Protein AF-A0A949Q7I9-F1 (afdb_monomer)

Sequence (80 aa):
MPSEFDLITRYFAKPTPQAILGPGDDCALLAPSPGMELAVTTDMLVAGVHFFPDTDPAQLGWKALAVNLSDLAAMGAKPR

Structure (mmCIF, N/CA/C/O backbone):
data_AF-A0A949Q7I9-F1
#
_entry.id   AF-A0A949Q7I9-F1
#
loop_
_atom_site.group_PDB
_atom_site.id
_atom_site.type_symbol
_atom_site.label_atom_id
_atom_site.label_alt_id
_atom_site.label_comp_id
_atom_site.label_asym_id
_atom_site.label_entity_id
_atom_site.label_seq_id
_atom_site.pdbx_PDB_ins_code
_atom_site.Cartn_x
_atom_site.Cartn_y
_atom_site.Cartn_z
_atom_site.occupancy
_atom_site.B_iso_or_equiv
_atom_site.auth_seq_id
_atom_site.auth_comp_id
_atom_site.auth_asym_id
_atom_site.auth_atom_id
_atom_site.pdbx_PDB_model_num
ATOM 1 N N . MET A 1 1 ? 22.411 -9.701 6.263 1.00 82.56 1 MET A N 1
ATOM 2 C CA . MET A 1 1 ? 21.717 -8.396 6.271 1.00 82.56 1 MET A CA 1
ATOM 3 C C . MET A 1 1 ? 20.406 -8.580 7.017 1.00 82.56 1 MET A C 1
ATOM 5 O O . MET A 1 1 ? 19.856 -9.667 6.884 1.00 82.56 1 MET A O 1
ATOM 9 N N . PRO A 1 2 ? 19.959 -7.610 7.832 1.00 88.94 2 PRO A N 1
ATOM 10 C CA . PRO A 1 2 ? 18.636 -7.676 8.456 1.00 88.94 2 PRO A CA 1
ATOM 11 C C . PRO A 1 2 ? 17.546 -7.711 7.376 1.00 88.94 2 PRO A C 1
ATOM 13 O O . PRO A 1 2 ? 17.724 -7.105 6.317 1.00 88.94 2 PRO A O 1
ATOM 16 N N . SER A 1 3 ? 16.457 -8.436 7.633 1.00 94.50 3 SER A N 1
ATOM 17 C CA . SER A 1 3 ? 15.264 -8.404 6.783 1.00 94.50 3 SER A CA 1
ATOM 18 C C . SER A 1 3 ? 14.534 -7.064 6.917 1.00 94.50 3 SER A C 1
ATOM 20 O O . SER A 1 3 ? 14.798 -6.286 7.836 1.00 94.50 3 SER A O 1
ATOM 22 N N . GLU A 1 4 ? 13.595 -6.792 6.012 1.00 91.25 4 GLU A N 1
ATOM 23 C CA . GLU A 1 4 ? 12.712 -5.629 6.130 1.00 91.25 4 GLU A CA 1
ATOM 24 C C . GLU A 1 4 ? 11.953 -5.633 7.464 1.00 91.25 4 GLU A C 1
ATOM 26 O O . GLU A 1 4 ? 11.974 -4.637 8.187 1.00 91.25 4 GLU A O 1
ATOM 31 N N . PHE A 1 5 ? 11.380 -6.778 7.846 1.00 91.00 5 PHE A N 1
ATOM 32 C CA . PHE A 1 5 ? 10.670 -6.924 9.116 1.00 91.00 5 PHE A CA 1
ATOM 33 C C . PHE A 1 5 ? 11.573 -6.642 10.322 1.00 91.00 5 PHE A C 1
ATOM 35 O O . PHE A 1 5 ? 11.162 -5.922 11.231 1.00 91.00 5 PHE A O 1
ATOM 42 N N . ASP A 1 6 ? 12.831 -7.101 10.303 1.00 93.88 6 ASP A N 1
ATOM 43 C CA . ASP A 1 6 ? 13.790 -6.794 11.375 1.00 93.88 6 ASP A CA 1
ATOM 44 C C . ASP A 1 6 ? 14.030 -5.280 11.509 1.00 93.88 6 ASP A C 1
ATOM 46 O O . ASP A 1 6 ? 14.161 -4.756 12.619 1.00 93.88 6 ASP A O 1
ATOM 50 N N . LEU A 1 7 ? 14.092 -4.559 10.384 1.00 94.44 7 LEU A N 1
ATOM 51 C CA . LEU A 1 7 ? 14.268 -3.106 10.369 1.00 94.44 7 LEU A CA 1
ATOM 52 C C . LEU A 1 7 ? 13.012 -2.378 10.868 1.00 94.44 7 LEU A C 1
ATOM 54 O O . LEU A 1 7 ? 13.139 -1.452 11.675 1.00 94.44 7 LEU A O 1
ATOM 58 N N . ILE A 1 8 ? 11.820 -2.813 10.447 1.00 92.00 8 ILE A N 1
ATOM 59 C CA . ILE A 1 8 ? 10.531 -2.281 10.914 1.00 92.00 8 ILE A CA 1
ATOM 60 C C . ILE A 1 8 ? 10.428 -2.427 12.429 1.00 92.00 8 ILE A C 1
ATOM 62 O O . ILE A 1 8 ? 10.243 -1.433 13.135 1.00 92.00 8 ILE A O 1
ATOM 66 N N . THR A 1 9 ? 10.627 -3.637 12.951 1.00 91.50 9 THR A N 1
ATOM 67 C CA . THR A 1 9 ? 10.541 -3.897 14.390 1.00 91.50 9 THR A CA 1
ATOM 68 C C . THR A 1 9 ? 11.564 -3.079 15.172 1.00 91.50 9 THR A C 1
ATOM 70 O O . THR A 1 9 ? 11.234 -2.492 16.202 1.00 91.50 9 THR A O 1
ATOM 73 N N . ARG A 1 10 ? 12.805 -2.986 14.682 1.00 93.06 10 ARG A N 1
ATOM 74 C CA . ARG A 1 10 ? 13.881 -2.295 15.400 1.00 93.06 10 ARG A CA 1
ATOM 75 C C . ARG A 1 10 ? 13.708 -0.779 15.453 1.00 93.06 10 ARG A C 1
ATOM 77 O O . ARG A 1 10 ? 14.063 -0.171 16.463 1.00 93.06 10 ARG A O 1
ATOM 84 N N . TYR A 1 11 ? 13.244 -0.158 14.371 1.00 93.31 11 TYR A N 1
ATOM 85 C CA . TYR A 1 11 ? 13.288 1.302 14.230 1.00 93.31 11 TYR A CA 1
ATOM 86 C C . TYR A 1 11 ? 11.909 1.972 14.215 1.00 93.31 11 TYR A C 1
ATOM 88 O O . TYR A 1 11 ? 11.801 3.131 14.632 1.00 93.31 11 TYR A O 1
ATOM 96 N N . PHE A 1 12 ? 10.866 1.259 13.785 1.00 90.75 12 PHE A N 1
ATOM 97 C CA . PHE A 1 12 ? 9.565 1.841 13.445 1.00 90.75 12 PHE A CA 1
ATOM 98 C C . PHE A 1 12 ? 8.387 1.291 14.266 1.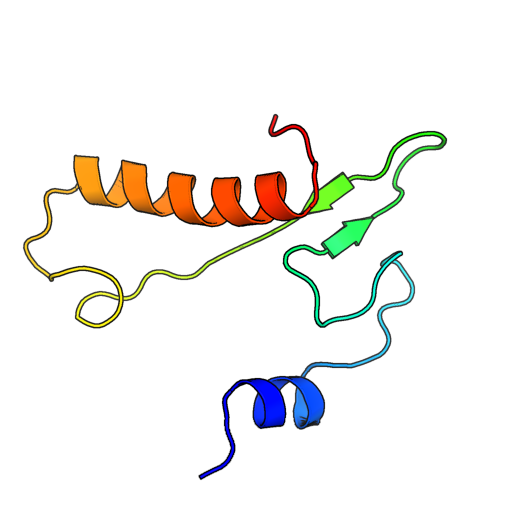00 90.75 12 PHE A C 1
ATOM 100 O O . PHE A 1 12 ? 7.390 1.996 14.407 1.00 90.75 12 PHE A O 1
ATOM 107 N N . ALA A 1 13 ? 8.505 0.115 14.893 1.00 88.88 13 ALA A N 1
ATOM 108 C CA . ALA A 1 13 ? 7.458 -0.487 15.730 1.00 88.88 13 ALA A CA 1
ATOM 109 C C . ALA A 1 13 ? 7.335 0.159 17.129 1.00 88.88 13 ALA A C 1
ATOM 111 O O . ALA A 1 13 ? 7.481 -0.490 18.165 1.00 88.88 13 ALA A O 1
ATOM 112 N N . LYS A 1 14 ? 7.106 1.474 17.173 1.00 85.88 14 LYS A N 1
ATOM 113 C CA . LYS A 1 14 ? 6.929 2.235 18.417 1.00 85.88 14 LYS A CA 1
ATOM 114 C C . LYS A 1 14 ? 5.456 2.253 18.844 1.00 85.88 14 LYS A C 1
ATOM 116 O O . LYS A 1 14 ? 4.583 2.280 17.976 1.00 85.88 14 LYS A O 1
ATOM 121 N N . PRO A 1 15 ? 5.159 2.321 20.157 1.00 83.69 15 PRO A N 1
ATOM 122 C CA . PRO A 1 15 ? 3.790 2.473 20.639 1.00 83.69 15 PRO A CA 1
ATOM 123 C C . PRO A 1 15 ? 3.094 3.678 19.998 1.00 83.69 15 PRO A C 1
ATOM 125 O O . PRO A 1 15 ? 3.646 4.779 19.979 1.00 83.69 15 PRO A O 1
ATOM 128 N N . THR A 1 16 ? 1.882 3.465 19.488 1.00 84.69 16 THR A N 1
ATOM 129 C CA . THR A 1 16 ? 1.091 4.475 18.772 1.00 84.69 16 THR A CA 1
ATOM 130 C C . THR A 1 16 ? -0.234 4.680 19.518 1.00 84.69 16 THR A C 1
ATOM 132 O O . THR A 1 16 ? -1.197 3.972 19.250 1.00 84.69 16 THR A O 1
ATOM 135 N N . PRO A 1 17 ? -0.317 5.614 20.489 1.00 83.06 17 PRO A N 1
ATOM 136 C CA . PRO A 1 17 ? -1.429 5.660 2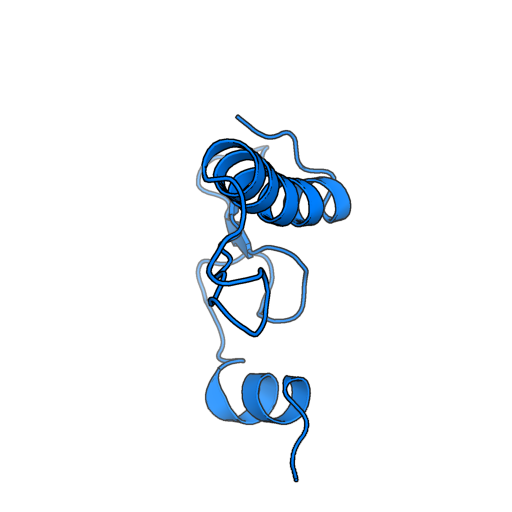1.452 1.00 83.06 17 PRO A CA 1
ATOM 137 C C . PRO A 1 17 ? -2.831 5.858 20.859 1.00 83.06 17 PRO A C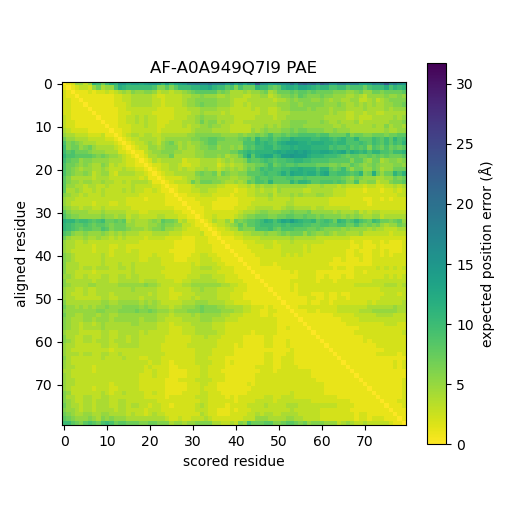 1
ATOM 139 O O . PRO A 1 17 ? -3.818 5.586 21.531 1.00 83.06 17 PRO A O 1
ATOM 142 N N . GLN A 1 18 ? -2.922 6.387 19.639 1.00 82.31 18 GLN A N 1
ATOM 143 C CA . GLN A 1 18 ? -4.189 6.656 18.951 1.00 82.31 18 GLN A CA 1
ATOM 144 C C . GLN A 1 18 ? -4.607 5.529 17.998 1.00 82.31 18 GLN A C 1
ATOM 146 O O . GLN A 1 18 ? -5.727 5.556 17.489 1.00 82.31 18 GLN A O 1
ATOM 151 N N . ALA A 1 19 ? -3.718 4.568 17.737 1.00 85.50 19 ALA A N 1
ATOM 152 C CA . ALA A 1 19 ? -4.024 3.416 16.909 1.00 85.50 19 ALA A CA 1
ATOM 153 C C . ALA A 1 19 ? -4.602 2.300 17.782 1.00 85.50 19 ALA A C 1
ATOM 155 O O . ALA A 1 19 ? -4.109 2.029 18.876 1.00 85.50 19 ALA A O 1
ATOM 156 N N . ILE A 1 20 ? -5.650 1.653 17.284 1.00 86.62 20 ILE A N 1
ATOM 157 C CA . ILE A 1 20 ? -6.260 0.480 17.920 1.00 86.62 20 ILE A CA 1
ATOM 158 C C . ILE A 1 20 ? -5.322 -0.722 17.790 1.00 86.62 20 ILE A C 1
ATOM 160 O O . ILE A 1 20 ? -5.217 -1.543 18.699 1.00 86.62 20 ILE A O 1
ATOM 164 N N . LEU A 1 21 ? -4.605 -0.780 16.665 1.00 84.06 21 LEU A N 1
ATOM 165 C CA . LEU A 1 21 ? -3.644 -1.814 16.332 1.00 84.06 21 LEU A CA 1
ATOM 166 C C . LEU A 1 21 ? -2.253 -1.204 16.149 1.00 84.06 21 LEU A C 1
ATOM 168 O O . LEU A 1 21 ? -2.094 -0.173 15.493 1.00 84.06 21 LEU A O 1
ATOM 172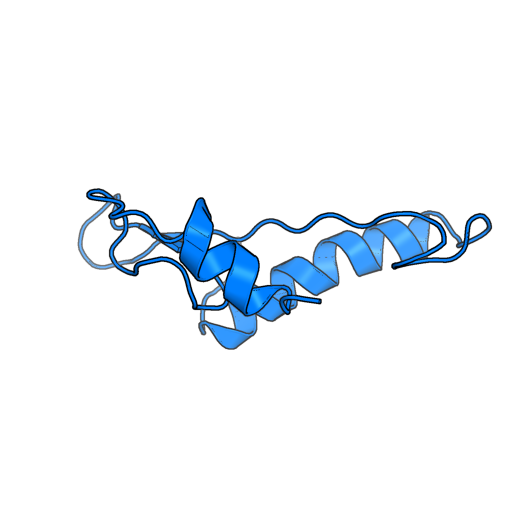 N N . GLY A 1 22 ? -1.250 -1.829 16.765 1.00 77.81 22 GLY A N 1
ATOM 173 C CA . GLY 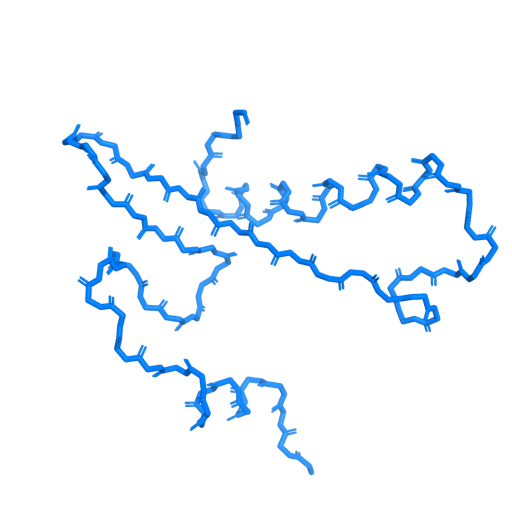A 1 22 ? 0.146 -1.433 16.596 1.00 77.81 22 GLY A CA 1
ATOM 174 C C . GLY A 1 22 ? 0.712 -1.832 15.225 1.00 77.81 22 GLY A C 1
ATOM 175 O O . GLY A 1 22 ? 0.055 -2.540 14.466 1.00 77.81 22 GLY A O 1
ATOM 176 N N . PRO A 1 23 ? 1.947 -1.413 14.901 1.00 85.31 23 PRO A N 1
ATOM 177 C CA . PRO A 1 23 ? 2.605 -1.786 13.649 1.00 85.31 23 PRO A CA 1
ATOM 178 C C . PRO A 1 23 ? 2.756 -3.307 13.496 1.00 85.31 23 PRO A C 1
ATOM 180 O O . PRO A 1 23 ? 3.196 -3.968 14.440 1.00 85.31 23 PRO A O 1
ATOM 183 N N . GLY A 1 24 ? 2.461 -3.841 12.306 1.00 84.00 24 GLY A N 1
ATOM 184 C CA . GLY A 1 24 ? 2.652 -5.262 11.980 1.00 84.00 24 GLY A CA 1
ATOM 185 C C . GLY A 1 24 ? 1.496 -5.942 11.244 1.00 84.00 24 GLY A C 1
ATOM 186 O O . GLY A 1 24 ? 1.627 -7.118 10.924 1.00 84.00 24 GLY A O 1
ATOM 187 N N . ASP A 1 25 ? 0.405 -5.226 10.987 1.00 90.31 25 ASP A N 1
ATOM 188 C CA . ASP A 1 25 ? -0.730 -5.699 10.187 1.00 90.31 25 ASP A CA 1
ATOM 189 C C . ASP A 1 25 ? -0.833 -4.915 8.867 1.00 90.31 25 ASP A C 1
ATOM 191 O O . ASP A 1 25 ? -0.099 -3.940 8.672 1.00 90.31 25 ASP A O 1
ATOM 195 N N . ASP A 1 26 ? -1.749 -5.312 7.983 1.00 92.81 26 ASP A N 1
ATOM 196 C CA . ASP A 1 26 ? -1.843 -4.780 6.614 1.00 92.81 26 ASP A CA 1
ATOM 197 C C . ASP A 1 26 ? -2.340 -3.321 6.560 1.00 92.81 26 ASP A C 1
ATOM 199 O O . ASP A 1 26 ? -2.078 -2.595 5.603 1.00 92.81 26 ASP A O 1
ATOM 203 N N . CYS A 1 27 ? -3.038 -2.836 7.594 1.00 92.94 27 CYS A N 1
ATOM 204 C CA . CYS A 1 27 ? -3.392 -1.419 7.705 1.00 92.94 27 CYS A CA 1
ATOM 205 C C . CYS A 1 27 ? -3.474 -0.935 9.160 1.00 92.94 27 CYS A C 1
ATOM 207 O O . CYS A 1 27 ? -3.618 -1.718 10.100 1.00 92.94 27 CYS A O 1
ATOM 209 N N . ALA A 1 28 ? -3.439 0.384 9.351 1.00 93.44 28 ALA A N 1
ATOM 210 C CA . ALA A 1 28 ? -3.698 0.999 10.646 1.00 93.44 28 ALA A CA 1
ATOM 211 C C . ALA A 1 28 ? -5.207 1.125 10.905 1.00 93.44 28 ALA A C 1
ATOM 213 O O . ALA A 1 28 ? -5.957 1.560 10.031 1.00 93.44 28 ALA A O 1
ATOM 214 N N . LEU A 1 29 ? -5.636 0.833 12.135 1.00 93.69 29 LEU 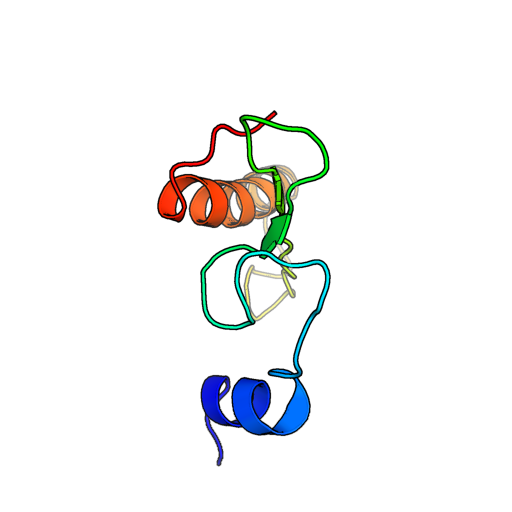A N 1
ATOM 215 C CA . LEU A 1 29 ? -7.019 1.009 12.587 1.00 93.69 29 LEU A CA 1
ATOM 216 C C . LEU A 1 29 ? -7.122 2.179 13.572 1.00 93.69 29 LEU A C 1
ATOM 218 O O . LEU A 1 29 ? -6.418 2.225 14.584 1.00 93.69 29 LEU A O 1
ATOM 222 N N . LEU A 1 30 ? -8.014 3.124 13.277 1.00 91.88 30 LEU A N 1
ATOM 223 C CA . LEU A 1 30 ? -8.315 4.303 14.095 1.00 91.88 30 LEU A CA 1
ATOM 224 C C . LEU A 1 30 ? -9.793 4.288 14.512 1.00 91.88 30 LEU A C 1
ATOM 226 O O . LEU A 1 30 ? -10.645 3.907 13.718 1.00 91.88 30 LEU A O 1
ATOM 230 N N . ALA A 1 31 ? -10.139 4.776 15.707 1.00 92.19 31 ALA A N 1
ATOM 231 C CA . ALA A 1 31 ? -11.536 4.896 16.163 1.00 92.19 31 ALA A CA 1
ATOM 232 C C . ALA A 1 31 ? -11.956 6.371 16.322 1.00 92.19 31 ALA A C 1
ATOM 234 O O . ALA A 1 31 ? -12.133 6.848 17.444 1.00 92.19 31 ALA A O 1
ATOM 235 N N . PRO A 1 32 ? -12.122 7.136 15.225 1.00 88.56 32 PRO A N 1
ATOM 236 C CA . PRO A 1 32 ? -12.533 8.538 15.314 1.00 88.56 32 PRO A CA 1
ATOM 237 C C . PRO A 1 32 ? -13.997 8.711 15.753 1.00 88.56 32 PRO A C 1
ATOM 239 O O . PRO A 1 32 ? -14.411 9.818 16.096 1.00 88.56 32 PRO A O 1
ATOM 242 N N . SER A 1 33 ? -14.821 7.660 15.702 1.00 86.62 33 SER A N 1
ATOM 243 C CA . SER A 1 33 ? -16.230 7.696 16.108 1.00 86.62 33 SER A CA 1
ATOM 244 C C . SER A 1 33 ? -16.677 6.345 16.674 1.00 86.62 33 SER A C 1
ATOM 246 O O . SER A 1 33 ? -16.170 5.315 16.234 1.00 86.62 33 SER A O 1
ATOM 248 N N . PRO A 1 34 ? -17.632 6.310 17.622 1.00 90.06 34 PRO A N 1
ATOM 249 C CA . PRO A 1 34 ? -18.113 5.054 18.189 1.00 90.06 34 PRO A CA 1
ATOM 250 C C . PRO A 1 34 ? -18.756 4.133 17.145 1.00 90.06 34 PRO A C 1
ATOM 252 O O . PRO A 1 34 ? -19.476 4.588 16.258 1.00 90.06 34 PRO A O 1
ATOM 255 N N . GLY A 1 35 ? -18.552 2.825 17.310 1.00 92.56 35 GLY A N 1
ATOM 256 C CA . GLY A 1 35 ? -19.246 1.783 16.548 1.00 92.56 35 GLY A CA 1
ATOM 257 C C . GLY A 1 35 ? -18.627 1.419 15.197 1.00 92.56 35 GLY A C 1
ATOM 258 O O . GLY A 1 35 ? -19.112 0.482 14.574 1.00 92.56 35 GLY A O 1
ATOM 259 N N . MET A 1 36 ? -17.572 2.112 14.756 1.00 91.88 36 MET A N 1
ATOM 260 C CA . MET A 1 36 ? -16.808 1.775 13.551 1.00 91.88 36 MET A CA 1
ATOM 261 C C . MET A 1 36 ? -15.329 2.117 13.730 1.00 91.88 36 MET A C 1
ATOM 263 O O . MET A 1 36 ? -14.980 3.079 14.413 1.00 91.88 36 MET A O 1
ATOM 267 N N . GLU A 1 37 ? -14.479 1.381 13.025 1.00 94.12 37 GLU A N 1
ATOM 268 C CA . GLU A 1 37 ? -13.055 1.675 12.900 1.00 94.12 37 GLU A CA 1
ATOM 269 C C . GLU A 1 37 ? -12.752 2.168 11.479 1.00 94.12 37 GLU 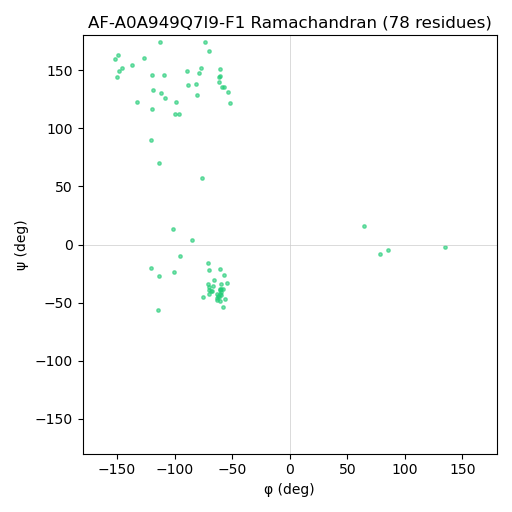A C 1
ATOM 271 O O . GLU A 1 37 ? -13.399 1.782 10.499 1.00 94.12 37 GLU A O 1
ATOM 276 N N . LEU A 1 38 ? -11.792 3.079 11.374 1.00 94.06 38 LEU A N 1
ATOM 277 C CA . LEU A 1 38 ? -11.257 3.597 10.128 1.00 94.06 38 LEU A CA 1
ATOM 278 C C . LEU A 1 38 ? -9.944 2.874 9.827 1.00 94.06 38 LEU A C 1
ATOM 280 O O . LEU A 1 38 ? -8.953 3.085 10.524 1.00 94.06 38 LEU A O 1
ATOM 284 N N . ALA A 1 39 ? -9.961 2.065 8.771 1.00 95.25 39 ALA A N 1
ATOM 285 C CA . ALA A 1 39 ? -8.785 1.436 8.187 1.00 95.25 39 ALA A CA 1
ATOM 286 C C . ALA A 1 39 ? -8.043 2.418 7.273 1.00 95.25 39 ALA A C 1
ATOM 288 O O . ALA A 1 39 ? -8.654 3.037 6.397 1.00 95.25 39 ALA A O 1
ATOM 289 N N . VAL A 1 40 ? -6.735 2.563 7.482 1.00 94.62 40 VAL A N 1
ATOM 290 C CA . VAL A 1 40 ? -5.860 3.457 6.716 1.00 94.62 40 VAL A CA 1
ATOM 291 C C . VAL A 1 40 ? -4.608 2.693 6.304 1.00 94.62 40 VAL A C 1
ATOM 293 O O . VAL A 1 40 ? -3.876 2.193 7.154 1.00 94.62 40 VAL A O 1
ATOM 296 N N . THR A 1 41 ? -4.347 2.641 5.002 1.00 95.69 41 THR A N 1
ATOM 297 C CA . THR A 1 41 ? -3.112 2.102 4.417 1.00 95.69 41 THR A CA 1
ATOM 298 C C . THR A 1 41 ? -2.488 3.142 3.485 1.00 95.69 41 THR A C 1
ATOM 300 O O . THR A 1 41 ? -3.149 4.096 3.061 1.00 95.69 41 THR A O 1
ATOM 303 N N . THR A 1 42 ? -1.204 2.977 3.206 1.00 95.62 42 THR A N 1
ATOM 304 C CA . THR A 1 42 ? -0.467 3.730 2.198 1.00 95.62 42 THR A CA 1
ATOM 305 C C . THR A 1 42 ? 0.639 2.847 1.648 1.00 95.62 42 THR A C 1
ATOM 307 O O . THR A 1 42 ? 1.296 2.140 2.406 1.00 95.62 42 THR A O 1
ATOM 310 N N . ASP A 1 43 ? 0.915 2.980 0.354 1.00 96.38 43 ASP A N 1
ATOM 311 C CA . ASP A 1 43 ? 1.982 2.229 -0.304 1.00 96.38 43 ASP A CA 1
ATOM 312 C C . ASP A 1 43 ? 2.804 3.114 -1.256 1.00 96.38 43 ASP A C 1
ATOM 314 O O . ASP A 1 43 ? 2.322 4.136 -1.760 1.00 96.38 43 ASP A O 1
ATOM 318 N N . MET A 1 44 ? 4.061 2.735 -1.492 1.00 96.50 44 MET A N 1
ATOM 319 C CA . MET A 1 44 ? 4.993 3.444 -2.370 1.00 96.50 44 MET A CA 1
ATOM 320 C C . MET A 1 44 ? 5.446 2.549 -3.525 1.00 96.50 44 MET A C 1
ATOM 322 O O . MET A 1 44 ? 6.200 1.599 -3.344 1.00 96.50 44 MET A O 1
ATOM 326 N N . LEU A 1 45 ? 5.104 2.942 -4.754 1.00 98.06 45 LEU A N 1
ATOM 327 C CA . LEU A 1 45 ? 5.565 2.259 -5.961 1.00 98.06 45 LEU A CA 1
ATOM 328 C C . LEU A 1 45 ? 6.759 2.984 -6.596 1.00 98.06 45 LEU A C 1
ATOM 330 O O . LEU A 1 45 ? 6.678 4.144 -6.993 1.00 98.06 45 LEU A O 1
ATOM 334 N N . VAL A 1 46 ? 7.865 2.257 -6.744 1.00 98.00 46 VAL A N 1
ATOM 335 C CA . VAL A 1 46 ? 9.144 2.736 -7.305 1.00 98.00 46 VAL A CA 1
ATOM 336 C C . VAL A 1 46 ? 9.428 2.075 -8.657 1.00 98.00 46 VAL A C 1
ATOM 338 O O . VAL A 1 46 ? 9.373 0.846 -8.769 1.00 98.00 46 VAL A O 1
ATOM 341 N N . ALA A 1 47 ? 9.764 2.876 -9.673 1.00 98.19 47 ALA A N 1
ATOM 342 C CA . ALA A 1 47 ? 10.131 2.391 -11.006 1.00 98.19 47 ALA A CA 1
ATOM 343 C C . ALA A 1 47 ? 11.389 1.505 -10.961 1.00 98.19 47 ALA A C 1
ATOM 345 O O . ALA A 1 47 ? 12.336 1.789 -10.232 1.00 98.19 47 ALA A O 1
ATOM 346 N N . GLY A 1 48 ? 11.402 0.425 -11.741 1.00 97.62 48 GLY A N 1
ATOM 347 C CA . GLY A 1 48 ? 12.468 -0.583 -11.751 1.00 97.62 48 GLY A CA 1
ATOM 348 C C . GLY A 1 48 ? 12.416 -1.582 -10.587 1.00 97.62 48 GLY A C 1
ATOM 349 O O . GLY A 1 48 ? 13.153 -2.563 -10.614 1.00 97.62 48 GLY A O 1
ATOM 350 N N . VAL A 1 49 ? 11.539 -1.365 -9.600 1.00 97.19 49 VAL A N 1
ATOM 351 C CA . VAL A 1 49 ? 11.295 -2.292 -8.481 1.00 97.19 49 VAL A CA 1
ATOM 352 C C . VAL A 1 49 ? 9.876 -2.849 -8.561 1.00 97.19 49 VAL A C 1
ATOM 354 O O . VAL A 1 49 ? 9.679 -4.055 -8.653 1.00 97.19 49 VAL A O 1
ATOM 357 N N . HIS A 1 50 ? 8.881 -1.960 -8.584 1.00 98.12 50 HIS A N 1
ATOM 358 C CA . HIS A 1 50 ? 7.466 -2.328 -8.531 1.00 98.12 50 HIS A CA 1
ATOM 359 C C . HIS A 1 50 ? 6.789 -2.306 -9.906 1.00 98.12 50 HIS A C 1
ATOM 361 O O . HIS A 1 50 ? 5.767 -2.966 -10.105 1.00 98.12 50 HIS A O 1
ATOM 367 N N . PHE A 1 51 ? 7.323 -1.539 -10.855 1.00 98.19 51 PHE A N 1
ATOM 368 C CA . PHE A 1 51 ? 6.831 -1.437 -12.230 1.00 98.19 51 PHE A CA 1
ATOM 369 C C . PHE A 1 51 ? 7.980 -1.071 -13.180 1.00 98.19 51 PHE A C 1
ATOM 371 O O . PHE A 1 51 ? 9.005 -0.550 -12.735 1.00 98.19 51 PHE A O 1
ATOM 378 N N . PHE A 1 52 ? 7.834 -1.335 -14.480 1.00 98.31 52 PHE A N 1
ATOM 379 C CA . PHE A 1 52 ? 8.863 -1.003 -15.472 1.00 98.31 52 PHE A CA 1
ATOM 380 C C . PHE A 1 52 ? 8.839 0.488 -15.844 1.00 98.31 52 PHE A C 1
ATOM 382 O O . PHE A 1 52 ? 7.757 1.073 -15.870 1.00 98.31 52 PHE A O 1
ATOM 389 N N . PRO A 1 53 ? 9.983 1.118 -16.170 1.00 97.50 53 PRO A N 1
ATOM 390 C CA . PRO A 1 53 ? 10.029 2.545 -16.512 1.00 97.50 53 PRO A CA 1
ATOM 391 C C . PRO A 1 53 ? 9.129 2.967 -17.685 1.00 97.50 53 PRO A C 1
ATOM 393 O O . PRO A 1 53 ? 8.715 4.119 -17.746 1.00 97.50 53 PRO A O 1
ATOM 396 N N . ASP A 1 54 ? 8.824 2.046 -18.598 1.00 97.94 54 ASP A N 1
ATOM 397 C CA . ASP A 1 54 ? 7.980 2.227 -19.782 1.00 97.94 54 ASP A CA 1
ATOM 398 C C . ASP A 1 54 ? 6.551 1.679 -19.603 1.00 97.94 54 ASP A C 1
ATOM 400 O O . ASP A 1 54 ? 5.807 1.549 -20.575 1.00 97.94 54 ASP A O 1
ATOM 404 N N . THR A 1 55 ? 6.148 1.368 -18.364 1.00 98.38 55 THR A N 1
ATOM 405 C CA . THR A 1 55 ? 4.781 0.919 -18.054 1.00 98.38 55 THR A CA 1
ATOM 406 C C . THR A 1 55 ? 3.762 1.957 -18.521 1.00 98.38 55 THR A C 1
ATOM 408 O O . THR A 1 55 ? 3.910 3.150 -18.253 1.00 98.38 55 THR A O 1
ATOM 411 N N . ASP A 1 56 ? 2.688 1.488 -19.159 1.00 98.56 56 ASP A N 1
ATOM 412 C CA . ASP A 1 56 ? 1.527 2.311 -19.500 1.00 98.56 56 ASP A CA 1
ATOM 413 C C . ASP A 1 56 ? 1.010 3.064 -18.253 1.00 98.56 56 ASP A C 1
ATOM 415 O O . ASP A 1 56 ? 0.629 2.422 -17.265 1.00 98.56 56 ASP A O 1
ATOM 419 N N . PRO A 1 57 ? 0.955 4.410 -18.275 1.00 98.44 57 PRO A N 1
ATOM 420 C CA . PRO A 1 57 ? 0.494 5.205 -17.142 1.00 98.44 57 PRO A CA 1
ATOM 421 C C . PRO A 1 57 ? -0.893 4.813 -16.620 1.00 98.44 57 PRO A C 1
ATOM 423 O O . PRO A 1 57 ? -1.129 4.892 -15.414 1.00 98.44 57 PRO A O 1
ATOM 426 N N . ALA A 1 58 ? -1.806 4.359 -17.487 1.00 98.69 58 ALA A N 1
ATOM 427 C CA . ALA A 1 58 ? -3.136 3.925 -17.062 1.00 98.69 58 ALA A CA 1
ATOM 428 C C . ALA A 1 58 ? -3.070 2.637 -16.224 1.00 98.69 58 ALA A C 1
ATOM 430 O O . ALA A 1 58 ? -3.740 2.521 -15.195 1.00 98.69 58 ALA A O 1
ATOM 431 N N . GLN A 1 59 ? -2.213 1.694 -16.618 1.00 98.38 59 GLN A N 1
ATOM 432 C CA . GLN A 1 59 ? -1.979 0.462 -15.862 1.00 98.38 59 GLN A CA 1
ATOM 433 C C . GLN A 1 59 ? -1.239 0.735 -14.552 1.00 98.38 59 GLN A C 1
ATOM 435 O O . GLN A 1 59 ? -1.563 0.125 -13.532 1.00 98.38 59 GLN A O 1
ATOM 440 N N . LEU A 1 60 ? -0.296 1.684 -14.547 1.00 98.56 60 LEU A N 1
ATOM 441 C CA . LEU A 1 60 ? 0.349 2.132 -13.314 1.00 98.56 60 LEU A CA 1
ATOM 442 C C . LEU A 1 60 ? -0.670 2.750 -12.347 1.00 98.56 60 LEU A C 1
ATOM 444 O O . LEU A 1 60 ? -0.670 2.398 -11.171 1.00 98.56 60 LEU A O 1
ATOM 448 N N . GLY A 1 61 ? -1.569 3.608 -12.838 1.00 98.56 61 GLY A N 1
ATOM 449 C CA . GLY A 1 61 ? -2.650 4.183 -12.034 1.00 98.56 61 GLY A CA 1
ATOM 450 C C . GLY A 1 61 ? -3.578 3.116 -11.449 1.00 98.56 61 GLY A C 1
ATOM 451 O O . GLY A 1 61 ? -3.892 3.156 -10.260 1.00 98.56 61 GLY A O 1
ATOM 452 N N . TRP A 1 62 ? -3.955 2.115 -12.253 1.00 98.69 62 TRP A N 1
ATOM 453 C CA . TRP A 1 62 ? -4.744 0.979 -11.776 1.00 98.69 62 TRP A CA 1
ATOM 454 C C . TRP A 1 62 ? -4.015 0.208 -10.671 1.00 98.69 62 TRP A C 1
ATOM 456 O O . TRP A 1 62 ? -4.589 -0.033 -9.611 1.00 98.69 62 TRP A O 1
ATOM 466 N N . LYS A 1 63 ? -2.733 -0.124 -10.878 1.00 98.44 63 LYS A N 1
ATOM 467 C CA . LYS A 1 63 ? -1.927 -0.860 -9.895 1.00 98.44 63 LYS A CA 1
ATOM 468 C C . LYS A 1 63 ? -1.737 -0.069 -8.600 1.00 98.44 63 LYS A C 1
ATOM 470 O O . LYS A 1 63 ? -1.866 -0.653 -7.531 1.00 98.44 63 LYS A O 1
ATOM 475 N N . ALA A 1 64 ? -1.475 1.235 -8.690 1.00 98.38 64 ALA A N 1
ATOM 476 C CA . ALA A 1 64 ? -1.288 2.112 -7.533 1.00 98.38 64 ALA A CA 1
ATOM 477 C C . ALA A 1 64 ? -2.506 2.120 -6.599 1.00 98.38 64 ALA A C 1
ATOM 479 O O . ALA A 1 64 ? -2.353 2.109 -5.378 1.00 98.38 64 ALA A O 1
ATOM 480 N N . LEU A 1 65 ? -3.716 2.080 -7.161 1.00 98.56 65 LEU A N 1
ATOM 481 C CA . LEU A 1 65 ? -4.931 1.921 -6.367 1.00 98.56 65 LEU A CA 1
ATOM 482 C C . LEU A 1 65 ? -5.109 0.475 -5.883 1.00 98.56 65 LEU A C 1
ATOM 484 O O . LEU A 1 65 ? -5.423 0.253 -4.717 1.00 98.56 65 LEU A O 1
ATOM 488 N N . ALA A 1 66 ? -4.905 -0.506 -6.766 1.00 98.50 66 ALA A N 1
ATOM 489 C CA . ALA A 1 66 ? -5.175 -1.913 -6.483 1.00 98.50 66 ALA A CA 1
ATOM 490 C C . ALA A 1 66 ? -4.373 -2.463 -5.294 1.00 98.50 66 ALA A C 1
ATOM 492 O O . ALA A 1 66 ? -4.929 -3.231 -4.515 1.00 98.50 66 ALA A O 1
ATOM 493 N N . VAL A 1 67 ? -3.108 -2.057 -5.127 1.00 98.19 67 VAL A N 1
ATOM 494 C CA . VAL A 1 67 ? -2.273 -2.506 -3.996 1.00 98.19 67 VAL A CA 1
ATOM 495 C C . VAL A 1 67 ? -2.854 -2.051 -2.653 1.00 98.19 67 VAL A C 1
ATOM 497 O O . VAL A 1 67 ? -3.117 -2.883 -1.797 1.00 98.19 67 VAL A O 1
ATOM 500 N N . ASN A 1 68 ? -3.228 -0.777 -2.526 1.00 98.31 68 ASN A N 1
ATOM 501 C CA . ASN A 1 68 ? -3.840 -0.248 -1.303 1.00 98.31 68 ASN A CA 1
ATOM 502 C C . ASN A 1 68 ? -5.235 -0.855 -1.044 1.00 98.31 68 ASN A C 1
ATOM 504 O O . ASN A 1 68 ? -5.621 -1.104 0.095 1.00 98.31 68 ASN A O 1
ATOM 508 N N . LEU A 1 69 ? -6.021 -1.115 -2.098 1.00 98.31 69 LEU A N 1
ATOM 509 C CA . LEU A 1 69 ? -7.308 -1.808 -1.949 1.00 98.31 69 LEU A CA 1
ATOM 510 C C . LEU A 1 69 ? -7.137 -3.258 -1.478 1.00 98.31 69 LEU A C 1
ATOM 512 O O . LEU A 1 69 ? -8.022 -3.768 -0.791 1.00 98.31 69 LEU A O 1
ATOM 516 N N . SER A 1 70 ? -6.029 -3.909 -1.838 1.00 98.19 70 SER A N 1
ATOM 517 C CA . SER A 1 70 ? -5.705 -5.260 -1.381 1.00 98.19 70 SER A CA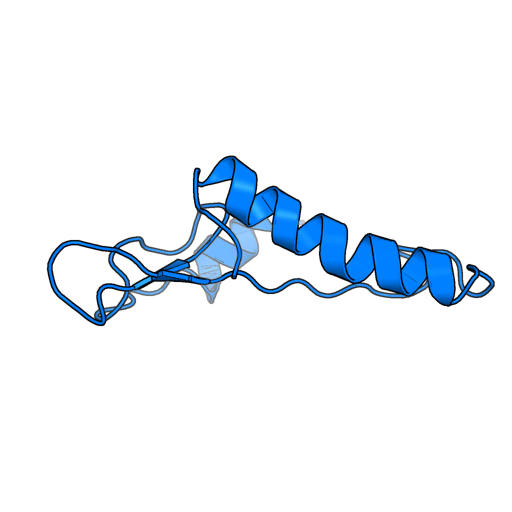 1
ATOM 518 C C . SER A 1 70 ? -5.516 -5.299 0.134 1.00 98.19 70 SER A C 1
ATOM 520 O O . SER A 1 70 ? -6.120 -6.150 0.783 1.00 98.19 70 SER A O 1
ATOM 522 N N . ASP A 1 71 ? -4.770 -4.351 0.704 1.00 97.69 71 ASP A N 1
ATOM 523 C CA . ASP A 1 71 ? -4.554 -4.273 2.157 1.00 97.69 71 ASP A CA 1
ATOM 524 C C . ASP A 1 71 ? -5.874 -4.047 2.906 1.00 97.69 71 ASP A C 1
ATOM 526 O O . ASP A 1 71 ? -6.190 -4.720 3.886 1.00 97.69 71 ASP A O 1
ATOM 530 N N . LEU A 1 72 ? -6.714 -3.132 2.403 1.00 97.56 72 LEU A N 1
ATOM 531 C CA . LEU A 1 72 ? -8.038 -2.897 2.984 1.00 97.56 72 LEU A CA 1
ATOM 532 C C . LEU A 1 72 ? -8.913 -4.155 2.927 1.00 97.56 72 LEU A C 1
ATOM 534 O O . LEU A 1 72 ? -9.651 -4.431 3.874 1.00 97.56 72 LEU A O 1
ATOM 538 N N . ALA A 1 73 ? -8.837 -4.921 1.836 1.00 97.69 73 ALA A N 1
ATOM 539 C CA . ALA A 1 73 ? -9.572 -6.172 1.695 1.00 97.69 73 ALA A CA 1
ATOM 540 C C . ALA A 1 73 ? -9.067 -7.254 2.662 1.00 97.69 73 ALA A C 1
ATOM 542 O O . ALA A 1 73 ? -9.892 -7.958 3.246 1.00 97.69 73 ALA A O 1
ATOM 543 N N . ALA A 1 74 ? -7.751 -7.357 2.872 1.00 96.81 74 ALA A N 1
ATOM 544 C CA . ALA A 1 74 ? -7.156 -8.271 3.850 1.00 96.81 74 ALA A CA 1
ATOM 545 C C . ALA A 1 74 ? -7.645 -7.976 5.278 1.00 96.81 74 ALA A C 1
ATOM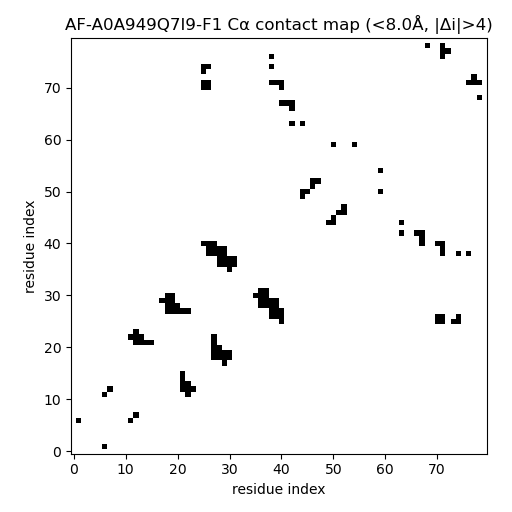 547 O O . ALA A 1 74 ? -7.939 -8.892 6.044 1.00 96.81 74 ALA A O 1
ATOM 548 N N . MET A 1 75 ? -7.877 -6.696 5.574 1.00 95.81 75 MET A N 1
ATOM 549 C CA . MET A 1 75 ? -8.396 -6.208 6.855 1.00 95.81 75 MET A CA 1
ATOM 550 C C . MET A 1 75 ? -9.931 -6.239 6.954 1.00 95.81 75 MET A C 1
ATOM 552 O O . MET A 1 75 ? -10.508 -5.767 7.934 1.00 95.81 75 MET A O 1
ATOM 556 N N . GLY A 1 76 ? -10.626 -6.763 5.936 1.00 95.06 76 GLY A N 1
ATOM 557 C CA . GLY A 1 76 ? -12.090 -6.818 5.892 1.00 95.06 76 GLY A CA 1
ATOM 558 C C . GLY A 1 76 ? -12.767 -5.443 5.840 1.00 95.06 76 GLY A C 1
ATOM 559 O O . GLY A 1 76 ? -13.967 -5.326 6.103 1.00 95.06 76 GLY A O 1
ATOM 560 N N . ALA A 1 77 ? -12.017 -4.390 5.513 1.00 96.06 77 ALA A N 1
ATOM 561 C CA . ALA A 1 77 ? -12.530 -3.036 5.441 1.00 96.06 77 ALA A CA 1
ATOM 562 C C . ALA A 1 77 ? -13.327 -2.815 4.150 1.00 96.06 77 ALA A C 1
ATOM 564 O O . ALA A 1 77 ? -13.075 -3.414 3.105 1.00 96.06 77 ALA A O 1
ATOM 565 N N . LYS A 1 78 ? -14.290 -1.891 4.208 1.00 96.19 78 LYS A N 1
ATOM 566 C CA . LYS A 1 78 ? -15.000 -1.391 3.027 1.00 96.19 78 LYS A CA 1
ATOM 567 C C . LYS A 1 78 ? -14.340 -0.088 2.545 1.00 96.19 78 LYS A C 1
ATOM 569 O O . LYS A 1 78 ? -14.464 0.917 3.256 1.00 96.19 78 LYS A O 1
ATOM 574 N N . PRO A 1 79 ? -13.695 -0.070 1.361 1.00 95.19 79 PRO A N 1
ATOM 575 C CA . PRO A 1 79 ? -13.133 1.150 0.776 1.00 95.19 79 PRO A CA 1
ATOM 576 C C . PRO A 1 79 ? -14.211 2.217 0.519 1.00 95.19 79 PRO A C 1
ATOM 578 O O . PRO A 1 79 ? -15.377 1.874 0.292 1.00 95.19 79 PRO A O 1
ATOM 581 N N . ARG A 1 80 ? -13.835 3.502 0.565 1.00 91.50 80 ARG A N 1
ATOM 582 C CA . ARG A 1 80 ? -14.742 4.651 0.411 1.00 91.50 80 ARG A CA 1
ATOM 583 C C . ARG A 1 80 ? -14.100 5.806 -0.345 1.00 91.50 80 ARG A C 1
ATOM 585 O O . ARG A 1 80 ? -12.857 5.904 -0.281 1.00 91.50 80 ARG A O 1
#

Foldseek 3Di:
DDDPVRVCVVPPQDDDPQWPDTPDALFTWGPPDPPDIDTDDADDDDDPPRHDPPDDVVVVVVVRVVSNVVSCVVVVHDDD

Mean predicted aligned error: 3.73 Å

Solvent-accessible surface area (backbone atoms only — not comparable to full-atom values): 5218 Å² total; per-residue (Å²): 131,82,53,71,66,57,50,41,59,74,76,64,55,57,93,51,94,74,41,80,48,69,76,88,63,71,50,42,33,31,68,92,47,91,99,54,72,47,77,47,70,82,83,84,85,45,74,77,78,73,44,58,86,83,55,56,68,70,59,50,54,51,48,65,51,49,56,46,52,48,30,37,51,76,70,72,48,81,89,132

Radius of gyration: 15.41 Å; Cα contacts (8 Å, |Δi|>4): 76; chains: 1; bounding box: 41×17×41 Å

Secondary structure (DSSP, 8-state):
---HHHHIIIII----TTBSS-SSSSSEEEEEETTEEEEE------BTTTB-TT--HHHHHHHHHHHHHHHHHHTT----

pLDDT: mean 93.52, std 5.09, range [77.81, 98.69]